Protein 4EL6 (pdb70)

Sequence (97 aa):
CCKYCCLQLYDDETYERGSSYIEVYKSVGSLSPPWTPGSVCVPFVERPYWYLFDNVNYTGRIITGLGHGTCIDDFTKSGFKGISSIKRCIQTKDGKVECIINQ

Radius of gyration: 12.4 Å; Cα contacts (8 Å, |Δi|>4): 269; chains: 1; bounding box: 28×33×19 Å

Foldseek 3Di:
DQFWKWFAQAFQRDHDIDTHDFWDFFDPPFDFGQKMATAADCWKKKWFAPAGPPDHDIDIYTHPDMDRGCVPPPHGGTTIMHIFDQDPVGDTPPVPD

Organism: Schistosoma mansoni (NCBI:txid6183)

Nearest PDB structures (foldseek):
  4el6-assembly1_A  TM=1.010E+00  e=9.896E-20  Schistosoma mansoni
  4aka-assembly1_A  TM=9.437E-01  e=3.651E-15  Schistosoma mansoni
  4jgf-assembly2_B  TM=7.709E-01  e=6.697E-04  Homo sapiens
  8q3l-assembly1_X  TM=7.675E-01  e=7.072E-04  Homo sapiens
  1m8u-assembly1_A  TM=7.395E-01  e=4.573E-04  Bos taurus

B-factor: mean 18.47, std 15.33, range [5.77, 111.3]

Structure (mmCIF, N/CA/C/O backbone):
data_4EL6
#
_entry.id   4EL6
#
_cell.length_a   54.388
_cell.length_b   54.388
_cell.length_c   56.712
_cell.angle_alpha   90.00
_cell.angle_beta   90.00
_cell.angle_gamma   120.00
#
_symmetry.space_group_name_H-M   'P 61'
#
loop_
_entity.id
_entity.type
_entity.pdbx_description
1 polymer 'IL-4-inducing protein'
2 water water
#
loop_
_atom_site.group_PDB
_atom_site.id
_atom_site.type_symbol
_atom_site.label_atom_id
_atom_site.label_alt_id
_atom_site.label_comp_id
_atom_site.label_asym_id
_atom_site.label_entity_id
_atom_site.label_seq_id
_atom_site.pdbx_PDB_ins_code
_atom_site.Cartn_x
_atom_site.Cartn_y
_atom_site.Cartn_z
_atom_site.occupancy
_atom_site.B_iso_or_equiv
_atom_site.auth_seq_id
_atom_site.auth_comp_id
_atom_site.auth_asym_id
_atom_site.auth_atom_id
_atom_site.pdbx_PDB_model_num
ATOM 1 N N . CYS A 1 5 ? 6.889 16.989 -9.250 1.00 32.60 23 CYS A N 1
ATOM 2 C CA A CYS A 1 5 ? 7.412 15.595 -9.127 0.54 28.45 23 CYS A CA 1
ATOM 3 C CA B CYS A 1 5 ? 7.572 15.723 -8.916 0.46 27.14 23 CYS A CA 1
ATOM 4 C C . CYS A 1 5 ? 6.854 15.052 -7.782 1.00 27.11 23 CYS A C 1
ATOM 5 O O . CYS A 1 5 ? 6.471 15.774 -6.830 1.00 30.83 23 CYS A O 1
ATOM 18 N N . LYS A 1 6 ? 6.659 13.747 -7.808 1.00 26.15 24 LYS A N 1
ATOM 19 C CA . LYS A 1 6 ? 6.012 13.107 -6.716 1.00 28.53 24 LYS A CA 1
ATOM 20 C C . LYS A 1 6 ? 7.039 12.693 -5.697 1.00 25.98 24 LYS A C 1
ATOM 21 O O . LYS A 1 6 ? 6.723 12.565 -4.533 1.00 30.57 24 LYS A O 1
ATOM 40 N N . TYR A 1 7 ? 8.269 12.456 -6.135 1.00 22.47 25 TYR A N 1
ATOM 41 C CA . TYR A 1 7 ? 9.240 11.873 -5.202 1.00 24.28 25 TYR A CA 1
ATOM 42 C C . TYR A 1 7 ? 10.511 12.716 -4.969 1.00 23.19 25 TYR A C 1
ATOM 43 O O . TYR A 1 7 ? 11.161 12.541 -3.869 1.00 26.60 25 TYR A O 1
ATOM 61 N N . CYS A 1 8 ? 10.686 13.685 -5.893 1.00 17.34 26 CYS A N 1
ATOM 62 C CA A CYS A 1 8 ? 11.882 14.502 -6.059 0.49 16.07 26 CYS A CA 1
ATOM 63 C CA B CYS A 1 8 ? 11.909 14.476 -6.049 0.51 15.75 26 CYS A CA 1
ATOM 64 C C . CYS A 1 8 ? 12.200 15.283 -4.821 1.00 15.26 26 CYS A C 1
ATOM 65 O O . CYS A 1 8 ? 11.352 15.446 -3.953 1.00 17.91 26 CYS A O 1
ATOM 79 N N . LEU A 1 9 ? 13.415 15.778 -4.775 1.00 13.62 27 LEU A N 1
ATOM 80 C CA . LEU A 1 9 ? 13.854 16.662 -3.752 1.00 11.66 27 LEU A CA 1
ATOM 81 C C . LEU A 1 9 ? 13.732 18.042 -4.394 1.00 11.37 27 LEU A C 1
ATOM 82 O O . LEU A 1 9 ? 14.196 18.259 -5.587 1.00 9.49 27 LEU A O 1
ATOM 98 N N . GLN A 1 10 ? 13.133 18.990 -3.649 1.00 10.83 28 GLN A N 1
ATOM 99 C CA . GLN A 1 10 ? 12.975 20.360 -4.108 1.00 10.72 28 GLN A CA 1
ATOM 100 C C . GLN A 1 10 ? 13.881 21.332 -3.394 1.00 10.22 28 GLN A C 1
ATOM 101 O O . GLN A 1 10 ? 13.891 21.324 -2.172 1.00 9.11 28 GLN A O 1
ATOM 115 N N . LEU A 1 11 ? 14.694 22.108 -4.142 1.00 9.58 29 LEU A N 1
ATOM 116 C CA . LEU A 1 11 ? 15.644 23.002 -3.588 1.00 10.77 29 LEU A CA 1
ATOM 117 C C . LEU A 1 11 ? 15.288 24.411 -4.069 1.00 11.85 29 LEU A C 1
ATOM 118 O O . LEU A 1 11 ? 15.272 24.686 -5.295 1.00 12.25 29 LEU A O 1
ATOM 134 N N . TYR A 1 12 ? 14.945 25.257 -3.131 1.00 10.56 30 TYR A N 1
ATOM 135 C CA . TYR A 1 12 ? 14.470 26.621 -3.445 1.00 10.59 30 TYR A CA 1
ATOM 136 C C . TYR A 1 12 ? 15.530 27.628 -3.201 1.00 11.35 30 TYR A C 1
ATOM 137 O O . TYR A 1 12 ? 16.267 27.512 -2.221 1.00 9.40 30 TYR A O 1
ATOM 155 N N . ASP A 1 13 ? 15.557 28.662 -4.039 1.00 12.19 31 ASP A N 1
ATOM 156 C CA A ASP A 1 13 ? 16.523 29.747 -3.923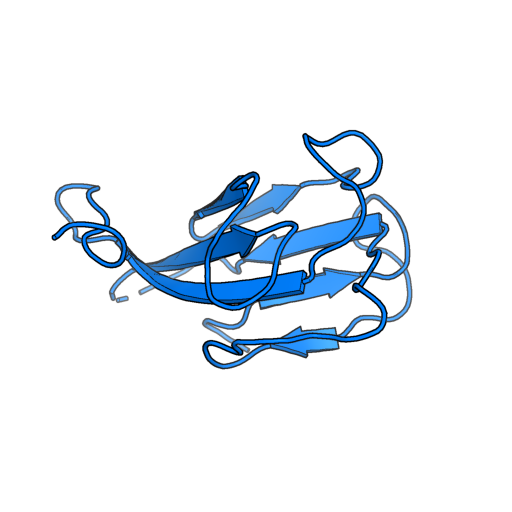 0.49 12.38 31 ASP A CA 1
ATOM 157 C CA B ASP A 1 13 ? 16.547 29.729 -3.909 0.51 12.97 31 ASP A CA 1
ATOM 158 C C . ASP A 1 13 ? 16.380 30.490 -2.583 1.00 13.01 31 ASP A C 1
ATOM 159 O O . ASP A 1 13 ? 17.351 30.881 -1.946 1.00 12.11 31 ASP A O 1
ATOM 175 N N . GLU A 1 14 ? 15.147 30.729 -2.183 1.00 12.37 32 GLU A N 1
ATOM 176 C CA . GLU A 1 14 ? 14.865 31.582 -1.049 1.00 12.81 32 GLU A CA 1
ATOM 177 C C . GLU A 1 14 ? 14.319 30.771 0.110 1.00 11.67 32 GLU A C 1
ATOM 178 O O . GLU A 1 14 ? 13.904 29.616 -0.046 1.00 10.20 32 GLU A O 1
ATOM 190 N N . THR A 1 15 ? 14.325 31.356 1.281 1.00 10.53 33 THR A N 1
ATOM 191 C CA . THR A 1 15 ? 13.739 30.694 2.420 1.00 10.33 33 THR A CA 1
ATOM 192 C C . THR A 1 15 ? 12.229 30.617 2.269 1.00 9.21 33 THR A C 1
ATOM 193 O O . THR A 1 15 ? 11.640 31.289 1.451 1.00 9.42 33 THR A O 1
ATOM 204 N N . TYR A 1 16 ? 11.627 29.738 3.057 1.00 8.44 34 TYR A N 1
ATOM 205 C CA . TYR A 1 16 ? 10.198 29.441 3.051 1.00 8.71 34 TYR A CA 1
ATOM 206 C C . TYR A 1 16 ? 9.622 29.134 1.661 1.00 8.50 34 TYR A C 1
ATOM 207 O O . TYR A 1 16 ? 8.556 29.614 1.256 1.00 8.07 34 TYR A O 1
ATOM 225 N N . GLU A 1 17 ? 10.391 28.360 0.895 1.00 7.89 35 GLU A N 1
ATOM 226 C CA . GLU A 1 17 ? 9.892 27.774 -0.360 1.00 9.09 35 GLU A CA 1
ATOM 227 C C . GLU A 1 17 ? 9.483 28.833 -1.399 1.00 9.33 35 GLU A C 1
ATOM 228 O O . GLU A 1 17 ? 8.518 28.632 -2.138 1.00 9.76 35 GLU 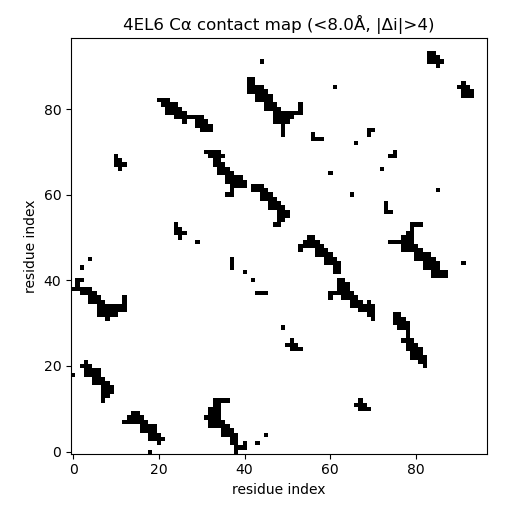A O 1
ATOM 240 N N . ARG A 1 18 ? 10.247 29.915 -1.450 1.00 11.01 36 ARG A N 1
ATOM 241 C CA . ARG A 1 18 ? 10.013 30.994 -2.422 1.00 12.59 36 ARG A CA 1
ATOM 242 C C . ARG A 1 18 ? 11.124 30.982 -3.466 1.00 13.81 36 ARG A C 1
ATOM 243 O O . ARG A 1 18 ? 12.228 30.494 -3.242 1.00 11.73 36 ARG A O 1
ATOM 264 N N . GLY A 1 19 ? 10.777 31.532 -4.635 1.00 15.05 37 GLY A N 1
ATOM 265 C CA . GLY A 1 19 ? 11.737 31.799 -5.643 1.00 15.59 37 GLY A CA 1
ATOM 266 C C . GLY A 1 19 ? 11.929 30.618 -6.518 1.00 14.83 37 GLY A C 1
ATOM 267 O O . GLY A 1 19 ? 11.112 29.690 -6.519 1.00 14.47 37 GLY A O 1
ATOM 271 N N . SER A 1 20 ? 12.977 30.708 -7.310 1.00 16.28 38 SER A N 1
ATOM 272 C CA A SER A 1 20 ? 13.276 29.676 -8.294 0.38 15.76 38 SER A CA 1
ATOM 273 C CA B SER A 1 20 ? 13.273 29.680 -8.296 0.62 16.35 38 SER A CA 1
ATOM 274 C C . SER A 1 20 ? 13.624 28.380 -7.578 1.00 15.94 38 SER A C 1
ATOM 275 O O . SER A 1 20 ? 14.025 28.393 -6.425 1.00 13.62 38 SER A O 1
ATOM 289 N N . TYR A 1 21 ? 13.438 27.281 -8.251 1.00 16.00 39 TYR A N 1
ATOM 290 C CA . TYR A 1 21 ? 13.807 26.022 -7.600 1.00 16.62 39 TYR A CA 1
ATOM 291 C C . TYR A 1 21 ? 14.308 25.032 -8.614 1.00 15.45 39 TYR A C 1
ATOM 292 O O . TYR A 1 21 ? 14.197 25.207 -9.847 1.00 15.11 39 TYR A O 1
ATOM 310 N N . ILE A 1 22 ? 14.954 24.005 -8.051 1.00 14.90 40 ILE A N 1
ATOM 311 C CA . ILE A 1 22 ? 15.519 22.924 -8.800 1.00 13.99 40 ILE A CA 1
ATOM 312 C C . ILE A 1 22 ? 14.927 21.656 -8.233 1.00 13.15 40 ILE A C 1
ATOM 313 O O . ILE A 1 22 ? 14.764 21.558 -7.034 1.00 12.74 40 ILE A O 1
ATOM 329 N N . GLU A 1 23 ? 14.631 20.685 -9.105 1.00 12.76 41 GLU A N 1
ATOM 330 C CA . GLU A 1 23 ? 14.180 19.359 -8.710 1.00 13.85 41 GLU A CA 1
ATOM 331 C C . GLU A 1 23 ? 15.315 18.346 -8.931 1.00 12.83 41 GLU A C 1
ATOM 332 O O . GLU A 1 23 ? 16.027 18.352 -9.969 1.00 12.59 41 GLU A O 1
ATOM 344 N N . VAL A 1 24 ? 15.523 17.504 -7.943 1.00 11.66 42 VAL A N 1
ATOM 345 C CA . VAL A 1 24 ? 16.561 16.482 -8.056 1.00 11.53 42 VAL A CA 1
ATOM 346 C C . VAL A 1 24 ? 15.846 15.118 -8.020 1.00 10.55 42 VAL A C 1
ATOM 347 O O . VAL A 1 24 ? 15.003 14.862 -7.130 1.00 11.67 42 VAL A O 1
ATOM 360 N N . TYR A 1 25 ? 16.188 14.207 -8.965 1.00 11.08 43 TYR A N 1
ATOM 361 C CA . TYR A 1 25 ? 15.440 12.970 -9.188 1.00 11.79 43 TYR A CA 1
ATOM 362 C C . TYR A 1 25 ? 16.143 11.707 -8.765 1.00 11.62 43 TYR A C 1
ATOM 363 O O . TYR A 1 25 ? 15.515 10.636 -8.623 1.00 10.67 43 TYR A O 1
ATOM 381 N N . LYS A 1 26 ? 17.445 11.805 -8.519 1.00 11.25 44 LYS A N 1
ATOM 382 C CA . LYS A 1 26 ? 18.222 10.674 -8.131 1.00 12.20 44 LYS A CA 1
ATOM 383 C C . LYS A 1 26 ? 19.486 11.150 -7.436 1.00 10.11 44 LYS A C 1
ATOM 384 O O . LYS A 1 26 ? 19.788 12.365 -7.361 1.00 8.68 44 LYS A O 1
ATOM 403 N N . SER A 1 27 ? 20.144 10.180 -6.864 1.00 9.18 45 SER A N 1
ATOM 404 C CA . SER A 1 27 ? 21.398 10.409 -6.123 1.00 7.83 45 SER A CA 1
ATOM 405 C C . SER A 1 27 ? 22.405 11.038 -7.040 1.00 7.80 45 SER A C 1
ATOM 406 O O . SER A 1 27 ? 22.496 10.739 -8.274 1.00 8.83 45 SER A O 1
ATOM 414 N N . VAL A 1 28 ? 23.196 11.913 -6.458 1.00 7.91 46 VAL A N 1
ATOM 415 C CA . VAL A 1 28 ? 24.285 12.546 -7.199 1.00 7.29 46 VAL A CA 1
ATOM 416 C C . VAL A 1 28 ? 25.472 12.659 -6.258 1.00 7.08 46 VAL A C 1
ATOM 417 O O . VAL A 1 28 ? 25.352 13.233 -5.169 1.00 6.41 46 VAL A O 1
ATOM 430 N N . GLY A 1 29 ? 26.624 12.179 -6.714 1.00 6.48 47 GLY A N 1
ATOM 431 C CA . GLY A 1 29 ? 27.759 12.119 -5.879 1.00 6.25 47 GLY A CA 1
ATOM 432 C C . GLY A 1 29 ? 28.695 13.333 -5.691 1.00 6.29 47 GLY A C 1
ATOM 433 O O . GLY A 1 29 ? 29.534 13.369 -4.747 1.00 6.21 47 GLY A O 1
ATOM 437 N N . SER A 1 30 ? 28.543 14.347 -6.526 1.00 6.23 48 SER A N 1
ATOM 438 C CA . SER A 1 30 ? 29.279 15.582 -6.361 1.00 6.50 48 SER A CA 1
ATOM 439 C C . SER A 1 30 ? 28.580 16.741 -7.056 1.00 6.39 48 SER A C 1
ATOM 440 O O . SER A 1 30 ? 28.146 16.603 -8.219 1.00 5.87 48 SER A O 1
ATOM 448 N N . LEU A 1 31 ? 28.487 17.856 -6.334 1.00 6.81 49 LEU A N 1
ATOM 449 C CA . LEU A 1 31 ? 27.935 19.099 -6.810 1.00 6.71 49 LEU A CA 1
ATOM 450 C C . LEU A 1 31 ? 28.992 20.130 -6.493 1.00 7.49 49 LEU A C 1
ATOM 451 O O . LEU A 1 31 ? 29.359 20.342 -5.322 1.00 6.81 49 LEU A O 1
ATOM 467 N N . SER A 1 32 ? 29.491 20.768 -7.522 1.00 7.53 50 SER A N 1
ATOM 468 C CA . SER A 1 32 ? 30.544 21.722 -7.387 1.00 9.17 50 SER A CA 1
ATOM 469 C C . SER A 1 32 ? 30.248 22.941 -8.298 1.00 9.22 50 SER A C 1
ATOM 470 O O . SER A 1 32 ? 29.970 22.781 -9.494 1.00 9.91 50 SER A O 1
ATOM 478 N N . PRO A 1 33 ? 30.323 24.139 -7.749 1.00 9.10 51 PRO A N 1
ATOM 479 C CA . PRO A 1 33 ? 30.494 24.363 -6.317 1.00 9.71 51 PRO A CA 1
ATOM 480 C C . PRO A 1 33 ? 29.271 23.844 -5.535 1.00 8.09 51 PRO A C 1
ATOM 481 O O . PRO A 1 33 ? 28.209 23.558 -6.071 1.00 7.53 51 PRO A O 1
ATOM 492 N N . PRO A 1 34 ? 29.418 23.813 -4.206 1.00 8.77 52 PRO A N 1
ATOM 493 C CA . PRO A 1 34 ? 28.251 23.273 -3.453 1.00 8.52 52 PRO A CA 1
ATOM 494 C C . PRO A 1 34 ? 26.945 24.095 -3.649 1.00 8.95 52 PRO A C 1
ATOM 495 O O . PRO A 1 34 ? 27.023 25.305 -3.795 1.00 10.52 52 PRO A O 1
ATOM 506 N N . TRP A 1 35 ? 25.798 23.431 -3.654 1.00 8.90 53 TRP A N 1
ATOM 507 C CA . TRP A 1 35 ? 24.483 24.102 -3.757 1.00 9.73 53 TRP A CA 1
ATOM 508 C C . TRP A 1 35 ? 24.081 24.712 -2.479 1.00 9.45 53 TRP A C 1
ATOM 509 O O . TRP A 1 35 ? 24.181 24.053 -1.460 1.00 9.64 53 TRP A O 1
ATOM 530 N N . THR A 1 36 ? 23.657 25.980 -2.496 1.00 9.38 54 THR A N 1
ATOM 531 C CA . THR A 1 36 ? 23.294 26.706 -1.265 1.00 9.36 54 THR A CA 1
ATOM 532 C C . THR A 1 36 ? 21.864 27.189 -1.315 1.00 9.22 54 THR A C 1
ATOM 533 O O . THR A 1 36 ? 21.593 28.402 -1.446 1.00 11.43 54 THR A O 1
ATOM 544 N N . PRO A 1 37 ? 20.886 26.283 -1.238 1.00 9.14 55 PRO A N 1
ATOM 545 C CA . PRO A 1 37 ? 19.488 26.686 -1.282 1.00 8.19 55 PRO A CA 1
ATOM 546 C C . PRO A 1 37 ? 19.063 27.390 0.030 1.00 8.69 55 PRO A C 1
ATOM 547 O O . PRO A 1 37 ? 19.654 27.211 1.131 1.00 9.46 55 PRO A O 1
ATOM 558 N N . GLY A 1 38 ? 18.033 28.197 -0.102 1.00 8.02 56 GLY A N 1
ATOM 559 C CA . GLY A 1 38 ? 17.368 28.822 1.040 1.00 7.68 56 GLY A CA 1
ATOM 560 C C . GLY A 1 38 ? 16.488 27.871 1.785 1.00 7.26 56 GLY A C 1
ATOM 561 O O . GLY A 1 38 ? 16.261 28.066 2.963 1.00 6.93 56 GLY A O 1
ATOM 565 N N . SER A 1 39 ? 15.832 26.955 1.086 1.00 7.85 57 SER A N 1
ATOM 566 C CA . SER A 1 39 ? 14.958 25.979 1.668 1.00 8.02 57 SER A CA 1
ATOM 567 C C . SER A 1 39 ? 14.896 24.709 0.814 1.00 8.17 57 SER A C 1
ATOM 568 O O . SER A 1 39 ? 15.188 24.749 -0.329 1.00 8.66 57 SER A O 1
ATOM 576 N N . VAL A 1 40 ? 14.487 23.598 1.418 1.00 8.17 58 VAL A N 1
ATOM 577 C CA . VAL A 1 40 ? 14.486 22.298 0.780 1.00 8.66 58 VAL A CA 1
ATOM 578 C C . VAL A 1 40 ? 13.269 21.551 1.280 1.00 8.83 58 VAL A C 1
ATOM 579 O O . VAL A 1 40 ? 12.974 21.573 2.464 1.00 8.87 58 VAL A O 1
ATOM 592 N N . CYS A 1 41 ? 12.582 20.853 0.371 1.00 9.51 59 CYS A N 1
ATOM 593 C CA . CYS A 1 41 ? 11.438 20.044 0.734 1.00 9.24 59 CYS A CA 1
ATOM 594 C C . CYS A 1 41 ? 11.473 18.703 -0.004 1.00 9.42 59 CYS A C 1
ATOM 595 O O . CYS A 1 41 ? 12.021 18.572 -1.084 1.00 9.23 59 CYS A O 1
ATOM 603 N N . VAL A 1 42 ? 10.712 17.769 0.541 1.00 9.08 60 VAL A N 1
ATOM 604 C CA . VAL A 1 42 ? 10.350 16.520 -0.097 1.00 10.14 60 VAL A CA 1
ATOM 605 C C . VAL A 1 42 ? 8.827 16.423 -0.074 1.00 11.24 60 VAL A C 1
ATOM 606 O O . VAL A 1 42 ? 8.219 16.594 0.977 1.00 11.72 60 VAL A O 1
ATOM 619 N N . PRO A 1 43 ? 8.235 16.197 -1.223 1.00 12.40 61 PRO A N 1
ATOM 620 C CA . PRO A 1 43 ? 6.756 16.127 -1.274 1.00 14.12 61 PRO A CA 1
ATOM 621 C C . PRO A 1 43 ? 6.171 15.011 -0.408 1.00 13.71 61 PRO A C 1
ATOM 622 O O . PRO A 1 43 ? 6.813 13.979 -0.129 1.00 14.91 61 PRO A O 1
ATOM 633 N N . PHE A 1 44 ? 4.909 15.220 0.003 1.00 14.46 62 PHE A N 1
ATOM 634 C CA . PHE A 1 44 ? 4.167 14.231 0.671 1.00 15.99 62 PHE A CA 1
ATOM 635 C C . PHE A 1 44 ? 3.826 13.120 -0.294 1.00 18.27 62 PHE A C 1
ATOM 636 O O . PHE A 1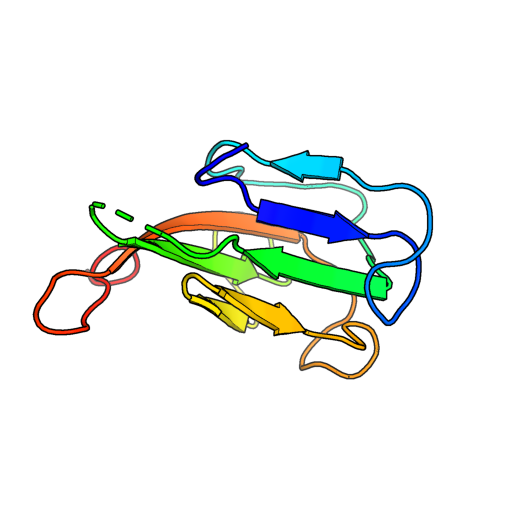 44 ? 3.674 13.369 -1.457 1.00 21.33 62 PHE A O 1
ATOM 653 N N . VAL A 1 45 ? 3.736 11.920 0.226 1.00 21.38 63 VAL A N 1
ATOM 654 C CA . VAL A 1 45 ? 3.310 10.751 -0.494 1.00 25.63 63 VAL A CA 1
ATOM 655 C C . VAL A 1 45 ? 2.006 10.259 0.171 1.00 29.23 63 VAL A C 1
ATOM 656 O O . VAL A 1 45 ? 0.917 10.684 -0.215 1.00 36.40 63 VAL A O 1
ATOM 669 N N . GLU A 1 51 ? 8.425 3.274 -1.907 1.00 50.36 69 GLU A N 1
ATOM 670 C CA . GLU A 1 51 ? 7.564 3.492 -0.724 1.00 46.94 69 GLU A CA 1
ATOM 671 C C . GLU A 1 51 ? 7.499 5.022 -0.471 1.00 36.14 69 GLU A C 1
ATOM 672 O O . GLU A 1 51 ? 7.083 5.861 -1.375 1.00 30.10 69 GLU A O 1
ATOM 684 N N . ARG A 1 52 ? 8.004 5.393 0.699 1.00 31.39 70 ARG A N 1
ATOM 685 C CA . ARG A 1 52 ? 8.161 6.767 1.037 1.00 26.03 70 ARG A CA 1
ATOM 686 C C . ARG A 1 52 ? 9.595 7.140 0.720 1.00 20.99 70 ARG A C 1
ATOM 687 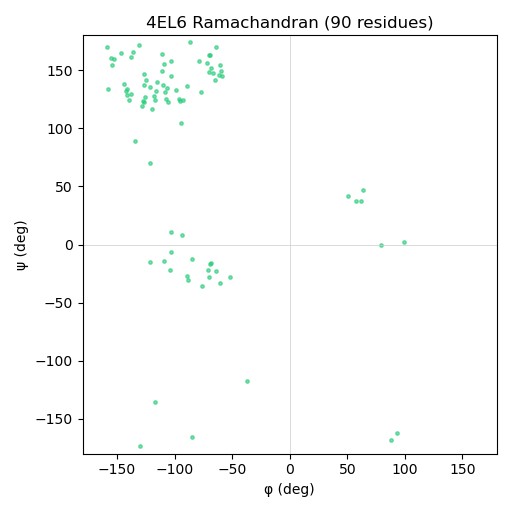O O . ARG A 1 52 ? 10.524 6.485 1.201 1.00 16.63 70 ARG A O 1
ATOM 708 N N . PRO A 1 53 ? 9.777 8.199 -0.099 1.00 17.26 71 PRO A N 1
ATOM 709 C CA . PRO A 1 53 ? 11.123 8.688 -0.348 1.00 17.06 71 PRO A CA 1
ATOM 710 C C . PRO A 1 53 ? 11.754 9.276 0.907 1.00 14.62 71 PRO A C 1
ATOM 711 O O . PRO A 1 53 ? 11.065 9.764 1.823 1.00 14.40 71 PRO A O 1
ATOM 722 N N . TYR A 1 54 ? 13.080 9.124 1.004 1.00 12.52 72 TYR A N 1
ATOM 723 C CA . TYR A 1 54 ? 13.830 9.750 2.100 1.00 10.90 72 TYR A CA 1
ATOM 724 C C . TYR A 1 54 ? 15.126 10.237 1.492 1.00 10.95 72 TYR A C 1
ATOM 725 O O . TYR A 1 54 ? 15.738 9.490 0.751 1.00 13.14 72 TYR A O 1
ATOM 743 N N . TRP A 1 55 ? 15.535 11.478 1.785 1.00 9.23 73 TRP A N 1
ATOM 744 C CA . TRP A 1 55 ? 16.698 12.054 1.128 1.00 8.24 73 TRP A CA 1
ATOM 745 C C . TRP A 1 55 ? 17.760 12.446 2.132 1.00 8.15 73 TRP A C 1
ATOM 746 O O . TRP A 1 55 ? 17.447 13.013 3.168 1.00 8.23 73 TRP A O 1
ATOM 767 N N . TYR A 1 56 ? 19.025 12.124 1.859 1.00 8.28 74 TYR A N 1
ATOM 768 C CA . TYR A 1 56 ? 20.156 12.616 2.633 1.00 8.05 74 TYR A CA 1
ATOM 769 C C . TYR A 1 56 ? 20.965 13.633 1.842 1.00 8.06 74 TYR A C 1
ATOM 770 O O . TYR A 1 56 ? 21.336 13.439 0.658 1.00 6.82 74 TYR A O 1
ATOM 788 N N . LEU A 1 57 ? 21.249 14.748 2.497 1.00 7.39 75 LEU A N 1
ATOM 789 C CA . LEU A 1 57 ? 22.123 15.802 1.965 1.00 7.81 75 LEU A CA 1
ATOM 790 C C . LEU A 1 57 ? 23.412 15.829 2.755 1.00 7.36 75 LEU A C 1
ATOM 791 O O . LEU A 1 57 ? 23.375 15.674 3.981 1.00 7.02 75 LEU A O 1
ATOM 807 N N . PHE A 1 58 ? 24.549 15.968 2.079 1.00 6.52 76 PHE A N 1
ATOM 808 C CA . PHE A 1 58 ? 25.837 15.880 2.650 1.00 6.26 76 PHE A CA 1
ATOM 809 C C . PHE A 1 58 ? 26.680 17.098 2.334 1.00 6.56 76 PHE A C 1
ATOM 810 O O . PHE A 1 58 ? 26.563 17.658 1.220 1.00 6.34 76 PHE A O 1
ATOM 827 N N . ASP A 1 59 ? 27.575 17.525 3.261 1.00 6.66 77 ASP A N 1
ATOM 828 C CA . ASP A 1 59 ? 28.408 18.695 2.969 1.00 7.15 77 ASP A CA 1
ATOM 829 C C . ASP A 1 59 ? 29.760 18.328 2.364 1.00 7.49 77 ASP A C 1
ATOM 830 O O . ASP A 1 59 ? 30.565 19.230 2.146 1.00 8.07 77 ASP A O 1
ATOM 839 N N . ASN A 1 60 ? 29.973 17.038 2.013 1.00 8.21 78 ASN A N 1
ATOM 840 C CA . ASN A 1 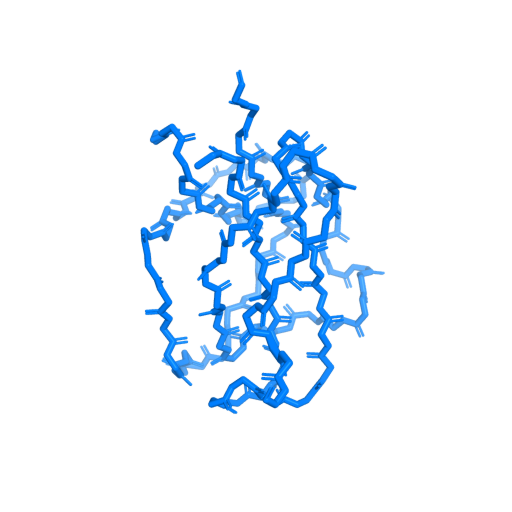60 ? 31.145 16.682 1.223 1.00 9.12 78 ASN A CA 1
ATOM 841 C C . ASN A 1 60 ? 30.722 15.742 0.172 1.00 8.48 78 ASN A C 1
ATOM 842 O O . ASN A 1 60 ? 29.559 15.352 0.101 1.00 7.54 78 ASN A O 1
ATOM 853 N N . VAL A 1 61 ? 31.582 15.553 -0.792 1.00 8.07 79 VAL A N 1
ATOM 854 C CA . VAL A 1 61 ? 31.261 14.653 -1.922 1.00 7.44 79 VAL A CA 1
ATOM 855 C C . VAL A 1 61 ? 31.229 13.168 -1.504 1.00 7.87 79 VAL A C 1
ATOM 856 O O . VAL A 1 61 ? 31.683 12.758 -0.409 1.00 6.51 79 VAL A O 1
ATOM 869 N N . ASN A 1 62 ? 30.609 12.363 -2.358 1.00 6.86 80 ASN A N 1
ATOM 870 C CA . ASN A 1 62 ? 30.588 10.939 -2.195 1.00 7.42 80 ASN A CA 1
ATOM 871 C C . ASN A 1 62 ? 29.984 10.489 -0.849 1.00 7.21 80 ASN A C 1
ATOM 872 O O . ASN A 1 62 ? 30.409 9.504 -0.270 1.00 7.50 80 ASN A O 1
ATOM 883 N N . TYR A 1 63 ? 28.959 11.224 -0.427 1.00 6.84 81 TYR A N 1
ATOM 884 C CA . TYR A 1 63 ? 28.081 10.808 0.682 1.00 7.17 81 TYR A CA 1
ATOM 885 C C . TYR A 1 63 ? 28.916 10.730 1.939 1.00 7.99 81 TYR A C 1
ATOM 886 O O . TYR A 1 63 ? 28.782 9.807 2.725 1.00 8.76 81 TYR A O 1
ATOM 904 N N . THR A 1 64 ? 29.702 11.775 2.141 1.00 8.89 82 THR A N 1
ATOM 905 C CA . THR A 1 64 ? 30.443 11.891 3.362 1.00 10.07 82 THR A CA 1
ATOM 906 C C . THR A 1 64 ? 30.230 13.279 3.939 1.00 8.86 82 THR A C 1
ATOM 907 O O . THR A 1 64 ? 29.691 14.173 3.314 1.00 8.96 82 THR A O 1
ATOM 918 N N . GLY A 1 65 ? 30.732 13.460 5.159 1.00 8.35 83 GLY A N 1
ATOM 919 C CA . GLY A 1 65 ? 30.604 14.772 5.814 1.00 7.67 83 GLY A CA 1
ATOM 920 C C . GLY A 1 65 ? 29.366 14.866 6.692 1.00 7.10 83 GLY A C 1
ATOM 921 O O . GLY A 1 65 ? 28.821 13.846 7.155 1.00 6.91 83 GLY A O 1
ATOM 925 N N . ARG A 1 66 ? 28.985 16.110 7.008 1.00 6.80 84 ARG A N 1
ATOM 926 C CA . ARG A 1 66 ? 27.760 16.382 7.725 1.00 6.93 84 ARG A CA 1
ATOM 927 C C . ARG A 1 66 ? 26.595 15.828 6.882 1.00 6.76 84 ARG A C 1
ATOM 928 O O . ARG A 1 66 ? 26.624 15.821 5.646 1.00 6.59 84 ARG A O 1
ATOM 949 N N . ILE A 1 67 ? 25.543 15.404 7.583 1.00 7.10 85 ILE A N 1
ATOM 950 C CA A ILE A 1 67 ? 24.406 14.760 6.979 0.43 7.26 85 ILE A CA 1
ATOM 951 C CA B ILE A 1 67 ? 24.374 14.738 7.011 0.57 7.36 85 ILE A CA 1
ATOM 952 C C . ILE A 1 67 ? 23.117 15.392 7.548 1.00 7.76 85 ILE A C 1
ATOM 953 O O . ILE A 1 67 ? 22.917 15.468 8.786 1.00 7.53 85 ILE A O 1
ATOM 983 N N . THR A 1 68 ? 22.220 15.796 6.607 1.00 7.49 86 THR A N 1
ATOM 984 C CA . THR A 1 68 ? 20.917 16.307 6.946 1.00 8.02 86 THR A CA 1
ATOM 985 C C . THR A 1 68 ? 19.949 15.472 6.137 1.00 8.49 86 THR A C 1
ATOM 986 O O . THR A 1 68 ? 19.991 15.463 4.882 1.00 8.39 86 THR A O 1
ATOM 997 N N . GLY A 1 69 ? 18.995 14.805 6.818 1.00 9.46 87 GLY A N 1
ATOM 998 C CA . GLY A 1 69 ? 18.056 13.942 6.190 1.00 9.84 87 GLY A CA 1
ATOM 999 C C . GLY A 1 69 ? 16.656 14.541 6.246 1.00 10.03 87 GLY A C 1
ATOM 1000 O O . GLY A 1 69 ? 16.357 15.316 7.144 1.00 10.33 87 GLY A O 1
ATOM 1004 N N . LEU A 1 70 ? 15.856 14.232 5.226 1.00 10.51 88 LEU A N 1
ATOM 1005 C CA . LEU A 1 70 ? 14.484 14.745 5.087 1.00 11.71 88 LEU A CA 1
ATOM 1006 C C . LEU A 1 70 ? 13.629 13.625 4.580 1.00 11.05 88 LEU A C 1
ATOM 1007 O O . LEU A 1 70 ? 13.919 12.980 3.541 1.00 10.17 88 LEU A O 1
ATOM 1023 N N . GLY A 1 71 ? 12.594 13.365 5.344 1.00 12.05 89 GLY A N 1
ATOM 1024 C CA . GLY A 1 71 ? 11.529 12.454 4.907 1.00 12.08 89 GLY A CA 1
ATOM 1025 C C . GLY A 1 71 ? 10.412 13.101 4.078 1.00 11.70 89 GLY A C 1
ATOM 1026 O O . GLY A 1 71 ? 10.347 14.313 3.867 1.00 10.55 89 GLY A O 1
ATOM 1030 N N . HIS A 1 72 ? 9.494 12.270 3.568 1.00 11.82 90 HIS A N 1
ATOM 1031 C CA . HIS A 1 72 ? 8.470 12.794 2.747 1.00 12.00 90 HIS A CA 1
ATOM 1032 C C . HIS A 1 72 ? 7.591 13.719 3.573 1.00 11.26 90 HIS A C 1
ATOM 1033 O O . HIS A 1 72 ? 7.275 13.471 4.776 1.00 10.61 90 HIS A O 1
ATOM 1048 N N . GLY A 1 73 ? 7.214 14.779 2.881 1.00 10.76 91 GLY A N 1
ATOM 1049 C CA . GLY A 1 73 ? 6.389 15.853 3.445 1.00 13.02 91 GLY A CA 1
ATOM 1050 C C . GLY A 1 73 ? 7.161 16.844 4.320 1.00 14.69 91 GLY A C 1
ATOM 1051 O O . GLY A 1 73 ? 6.558 17.792 4.793 1.00 21.75 91 GLY A O 1
ATOM 1055 N N . THR A 1 74 ? 8.463 16.682 4.520 1.00 13.39 92 THR A N 1
ATOM 1056 C CA . THR A 1 74 ? 9.259 17.592 5.344 1.00 14.45 92 THR A CA 1
ATOM 1057 C C . THR A 1 74 ? 9.808 18.754 4.454 1.00 13.74 92 THR A C 1
ATOM 1058 O O . THR A 1 74 ? 10.301 18.499 3.316 1.00 11.59 92 THR A O 1
ATOM 1069 N N . CYS A 1 75 ? 9.724 19.991 4.971 1.00 11.84 93 CYS A N 1
ATOM 1070 C CA . CYS A 1 75 ? 10.525 21.117 4.471 1.00 10.65 93 CYS A CA 1
ATOM 1071 C C . CYS A 1 75 ? 11.511 21.619 5.536 1.00 10.23 93 CYS A C 1
ATOM 1072 O O . CYS A 1 75 ? 11.197 21.584 6.788 1.00 11.94 93 CYS A O 1
ATOM 1080 N N . ILE A 1 76 ? 12.725 21.952 5.113 1.00 9.35 94 ILE A N 1
ATOM 1081 C CA . ILE A 1 76 ? 13.558 22.809 5.915 1.00 9.29 94 ILE A CA 1
ATOM 1082 C C . ILE A 1 76 ? 13.378 24.251 5.451 1.00 9.24 94 ILE A C 1
ATOM 1083 O O . ILE A 1 76 ? 13.799 24.625 4.375 1.00 8.63 94 ILE A O 1
ATOM 1099 N N . ASP A 1 77 ? 12.633 25.050 6.240 1.00 9.15 95 ASP A N 1
ATOM 1100 C CA . ASP A 1 77 ? 12.246 26.350 5.760 1.00 9.05 95 ASP A CA 1
ATOM 1101 C C . ASP A 1 77 ? 13.393 27.354 5.646 1.00 9.14 95 ASP A C 1
ATOM 1102 O O . ASP A 1 77 ? 13.304 28.321 4.889 1.00 9.20 95 ASP A O 1
ATOM 1111 N N . ASP A 1 78 ? 14.400 27.184 6.472 1.00 9.05 96 ASP A N 1
ATOM 1112 C CA . ASP A 1 78 ? 15.604 28.054 6.352 1.0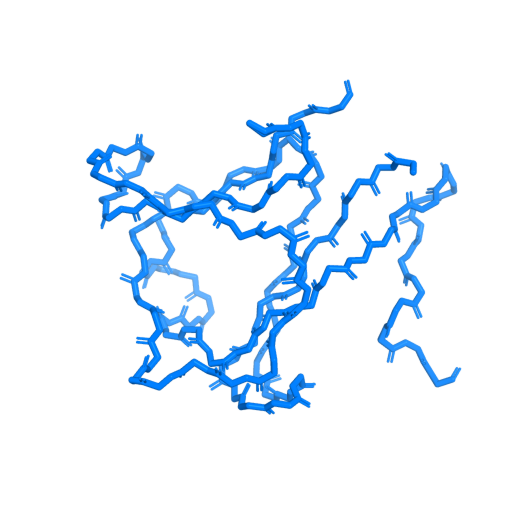0 9.68 96 ASP A CA 1
ATOM 1113 C C . ASP A 1 78 ? 16.862 27.201 6.425 1.00 10.34 96 ASP A C 1
ATOM 1114 O O . ASP A 1 78 ? 17.431 26.887 7.492 1.00 10.44 96 ASP A O 1
ATOM 1123 N N . PHE A 1 79 ? 17.259 26.766 5.232 1.00 10.03 97 PHE A N 1
ATOM 1124 C CA . PHE A 1 79 ? 18.345 25.808 5.127 1.00 9.00 97 PHE A CA 1
ATOM 1125 C C . PHE A 1 79 ? 19.697 26.466 5.490 1.00 9.57 97 PHE A C 1
ATOM 1126 O O . PHE A 1 79 ? 20.601 25.807 5.905 1.00 10.72 97 PHE A O 1
ATOM 1143 N N . THR A 1 80 ? 19.748 27.780 5.389 1.00 10.94 98 THR A N 1
ATOM 1144 C CA . THR A 1 80 ? 20.941 28.537 5.731 1.00 11.86 98 THR A CA 1
ATOM 1145 C C . THR A 1 80 ? 21.253 28.402 7.195 1.00 12.09 98 THR A C 1
ATOM 1146 O O . THR A 1 80 ? 22.392 28.640 7.579 1.00 15.54 98 THR A O 1
ATOM 1157 N N . LYS A 1 81 ? 20.253 28.070 8.010 1.00 13.25 99 LYS A N 1
ATOM 1158 C CA . LYS A 1 81 ? 20.368 27.891 9.438 1.00 13.71 99 LYS A CA 1
ATOM 1159 C C . LYS A 1 81 ? 20.400 26.465 9.929 1.00 13.01 99 LYS A C 1
ATOM 1160 O O . LYS A 1 81 ? 20.414 26.185 11.147 1.00 12.66 99 LYS A O 1
ATOM 1179 N N . SER A 1 82 ? 20.550 25.537 8.982 1.00 11.30 100 SER A N 1
ATOM 1180 C CA . SER A 1 82 ? 20.624 24.138 9.288 1.00 10.63 100 SER A CA 1
ATOM 1181 C C . SER A 1 82 ? 22.098 23.824 9.634 1.00 9.82 100 SER A C 1
ATOM 1182 O O . SER A 1 82 ? 22.907 24.751 9.821 1.00 9.93 100 SER A O 1
ATOM 1190 N N . GLY A 1 83 ? 22.443 22.562 9.664 1.00 9.80 101 GLY A N 1
ATOM 1191 C CA . GLY A 1 83 ? 23.778 22.107 10.053 1.00 10.24 101 GLY A CA 1
ATOM 1192 C C . GLY A 1 83 ? 24.890 22.613 9.189 1.00 9.72 101 GLY A C 1
ATOM 1193 O O . GLY A 1 83 ? 26.017 22.790 9.679 1.00 10.50 101 GLY A O 1
ATOM 1197 N N . PHE A 1 84 ? 24.583 22.782 7.890 1.00 9.18 102 PHE A N 1
ATOM 1198 C CA . PHE A 1 84 ? 25.518 23.356 6.893 1.00 8.44 102 PHE A CA 1
ATOM 1199 C C . PHE A 1 84 ? 24.731 23.988 5.758 1.00 8.74 102 PHE A C 1
ATOM 1200 O O . PHE A 1 84 ? 23.561 23.658 5.478 1.00 9.45 102 PHE A O 1
ATOM 1217 N N . LYS A 1 85 ? 25.376 24.949 5.115 1.00 8.54 103 LYS A N 1
ATOM 1218 C CA . LYS A 1 85 ? 24.776 25.742 4.040 1.00 8.55 103 LYS A CA 1
ATOM 1219 C C . LYS A 1 85 ? 24.919 25.160 2.649 1.00 7.39 103 LYS A C 1
ATOM 1220 O O . LYS A 1 85 ? 24.043 25.388 1.777 1.00 7.07 103 LYS A O 1
ATOM 1239 N N . GLY A 1 86 ? 26.010 24.432 2.420 1.00 7.17 104 GLY A N 1
ATOM 1240 C CA . GLY A 1 86 ? 26.351 24.033 1.075 1.00 7.05 104 GLY A CA 1
ATOM 1241 C C . GLY A 1 86 ? 26.337 22.556 0.911 1.00 7.24 104 GLY A C 1
ATOM 1242 O O . GLY A 1 86 ? 26.981 21.777 1.673 1.00 8.01 104 GLY A O 1
ATOM 1246 N N . ILE A 1 87 ? 25.538 22.099 -0.063 1.00 7.33 105 ILE A N 1
ATOM 1247 C CA . ILE A 1 87 ? 25.327 20.655 -0.306 1.00 7.10 105 ILE A CA 1
ATOM 1248 C C . ILE A 1 87 ? 26.298 20.207 -1.403 1.00 6.72 105 ILE A C 1
ATOM 1249 O O . ILE A 1 87 ? 26.311 20.793 -2.528 1.00 6.89 105 ILE A O 1
ATOM 1265 N N . SER A 1 88 ? 27.108 19.205 -1.077 1.00 6.71 106 SER A N 1
ATOM 1266 C CA . SER A 1 88 ? 28.104 18.637 -1.995 1.00 6.53 106 SER A CA 1
ATOM 1267 C C . SER A 1 88 ? 27.703 17.307 -2.591 1.00 6.19 106 SER A C 1
ATOM 1268 O O . SER A 1 88 ? 28.288 16.929 -3.596 1.00 6.26 106 SER A O 1
ATOM 1276 N N . SER A 1 89 ? 26.794 16.572 -1.958 1.00 5.94 107 SER A N 1
ATOM 1277 C CA . SER A 1 89 ? 26.241 15.327 -2.568 1.00 6.09 107 SER A CA 1
ATOM 1278 C C . SER A 1 89 ? 24.884 15.068 -1.970 1.00 5.93 107 SER A C 1
ATOM 1279 O O . SER A 1 89 ? 24.528 15.521 -0.849 1.00 5.77 107 SER A O 1
ATOM 1287 N N . ILE A 1 90 ? 24.107 14.267 -2.650 1.00 6.00 108 ILE A N 1
ATOM 1288 C CA . ILE A 1 90 ? 22.753 14.040 -2.256 1.00 6.26 108 ILE A CA 1
ATOM 1289 C C . ILE A 1 90 ? 22.463 12.575 -2.524 1.00 7.34 108 ILE A C 1
ATOM 1290 O O . ILE A 1 90 ? 22.708 12.110 -3.669 1.00 6.76 108 ILE A O 1
ATOM 1306 N N . LYS A 1 91 ? 21.874 11.874 -1.561 1.00 7.62 109 LYS A N 1
ATOM 1307 C CA 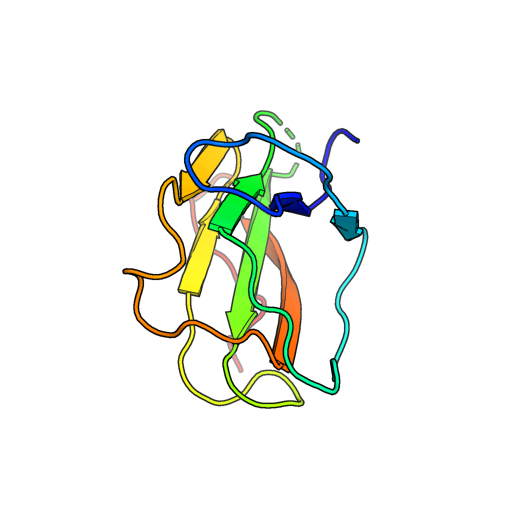. LYS A 1 91 ? 21.494 10.454 -1.753 1.00 8.85 109 LYS A CA 1
ATOM 1308 C C . LYS A 1 91 ? 19.988 10.272 -1.621 1.00 8.43 109 LYS A C 1
ATOM 1309 O O . LYS A 1 91 ? 19.400 10.784 -0.711 1.00 8.39 109 LYS A O 1
ATOM 1328 N N . ARG A 1 92 ? 19.405 9.643 -2.617 1.00 8.99 110 ARG A N 1
ATOM 1329 C CA . ARG A 1 92 ? 17.993 9.268 -2.605 1.00 10.05 110 ARG A CA 1
ATOM 1330 C C . ARG A 1 92 ? 17.817 7.858 -2.064 1.00 11.28 110 ARG A C 1
ATOM 1331 O O . ARG A 1 92 ? 18.489 6.906 -2.502 1.00 10.50 110 ARG A O 1
ATOM 1352 N N . CYS A 1 93 ? 16.985 7.771 -1.026 1.00 13.16 111 CYS A N 1
ATOM 1353 C CA . CYS A 1 93 ? 16.729 6.540 -0.361 1.00 14.89 111 CYS A CA 1
ATOM 1354 C C . CYS A 1 93 ? 15.247 6.251 -0.192 1.00 15.41 111 CYS A C 1
ATOM 1355 O O . CYS A 1 93 ? 14.366 6.974 -0.686 1.00 15.29 111 CYS A O 1
ATOM 1363 N N . ILE A 1 94 ? 14.990 5.165 0.549 1.00 18.47 112 ILE A N 1
ATOM 1364 C CA . ILE A 1 94 ? 13.625 4.709 0.788 1.00 21.32 112 ILE A CA 1
ATOM 1365 C C . ILE A 1 94 ? 13.440 4.580 2.259 1.00 20.18 112 ILE A C 1
ATOM 1366 O O . ILE A 1 94 ? 14.353 4.103 2.970 1.00 21.84 112 ILE A O 1
ATOM 1382 N N . GLN A 1 95 ? 12.299 5.034 2.767 1.00 21.19 113 GLN A N 1
ATOM 1383 C CA . GLN A 1 95 ? 11.962 4.803 4.167 1.00 22.85 113 GLN A CA 1
ATOM 1384 C C . GLN A 1 95 ? 10.879 3.717 4.174 1.00 24.74 113 GLN A C 1
ATOM 1385 O O . GLN A 1 95 ? 9.854 3.914 3.530 1.00 27.19 113 GLN A O 1
ATOM 1399 N N . THR A 1 96 ? 11.132 2.607 4.876 1.00 30.81 114 THR A N 1
ATOM 1400 C CA . THR A 1 96 ? 10.226 1.431 4.883 1.00 37.81 114 THR A CA 1
ATOM 1401 C C . THR A 1 96 ? 9.068 1.709 5.808 1.00 44.81 114 THR A C 1
ATOM 1402 O O . THR A 1 96 ? 9.188 2.556 6.729 1.00 39.38 114 THR A O 1
ATOM 1413 N N . LYS A 1 97 ? 7.956 0.995 5.597 1.00 56.89 115 LYS A N 1
ATOM 1414 C CA . LYS A 1 97 ? 6.747 1.192 6.420 1.00 66.12 115 LYS A CA 1
ATOM 1415 C C . LYS A 1 97 ? 7.035 1.113 7.942 1.00 62.07 115 LYS A C 1
ATOM 1416 O O . LYS A 1 97 ? 6.354 1.747 8.741 1.00 62.18 115 LYS A O 1
ATOM 1435 N N . ASP A 1 98 ? 8.071 0.360 8.310 1.00 65.36 116 ASP A N 1
ATOM 1436 C CA . ASP A 1 98 ? 8.605 0.311 9.682 1.00 68.62 116 ASP A CA 1
ATOM 1437 C C . ASP A 1 98 ? 9.282 1.614 10.135 1.00 60.75 116 ASP A C 1
ATOM 1438 O O . ASP A 1 98 ? 9.559 1.791 11.325 1.00 59.85 116 ASP A O 1
ATOM 1447 N N . GLY A 1 99 ? 9.600 2.501 9.191 1.00 52.98 117 GLY A N 1
ATOM 1448 C CA . GLY A 1 99 ? 10.182 3.807 9.522 1.00 49.50 117 GLY A CA 1
ATOM 1449 C C . GLY A 1 99 ? 11.694 3.925 9.389 1.00 45.07 117 GLY A C 1
ATOM 1450 O O . GLY A 1 99 ? 12.249 4.977 9.694 1.00 42.80 117 GLY A O 1
ATOM 1454 N N . LYS A 1 100 ? 12.358 2.858 8.947 1.00 40.63 118 LYS A N 1
ATOM 1455 C CA . LYS A 1 100 ? 13.802 2.886 8.784 1.00 41.14 118 LYS A CA 1
ATOM 1456 C C . LYS A 1 100 ? 14.282 3.036 7.295 1.00 33.56 118 LYS A C 1
ATOM 1457 O O . LYS A 1 100 ? 13.600 2.723 6.294 1.00 28.91 118 LYS A O 1
ATOM 1476 N N . VAL A 1 101 ? 15.498 3.515 7.214 1.00 29.27 119 VAL A N 1
ATOM 1477 C CA . VAL A 1 101 ? 16.107 3.949 5.983 1.00 26.08 119 VAL A CA 1
ATOM 1478 C C . VAL A 1 101 ? 17.369 3.187 6.017 1.00 25.29 119 VAL A C 1
ATOM 1479 O O . VAL A 1 101 ? 18.148 3.313 6.982 1.00 25.15 119 VAL A O 1
ATOM 1492 N N . GLU A 1 102 ? 17.608 2.405 4.980 1.00 28.12 120 GLU A N 1
ATOM 1493 C CA . GLU A 1 102 ? 18.736 1.479 4.980 1.00 30.91 120 GLU A CA 1
ATOM 1494 C C . GLU A 1 102 ? 19.952 1.930 4.143 1.00 26.38 120 GLU A C 1
ATOM 1495 O O . GLU A 1 102 ? 21.033 1.259 4.185 1.00 24.15 120 GLU A O 1
ATOM 1507 N N . CYS A 1 103 ? 19.815 3.035 3.402 1.00 21.41 121 CYS A N 1
ATOM 1508 C CA . CYS A 1 103 ? 20.784 3.347 2.357 1.00 18.90 121 CYS A CA 1
ATOM 1509 C C . CYS A 1 103 ? 22.177 3.743 2.834 1.00 21.48 121 CYS A C 1
ATOM 1510 O O . CYS A 1 103 ? 23.130 3.734 2.039 1.00 25.19 121 CYS A O 1
ATOM 1518 N N . ILE A 1 104 ? 22.359 4.105 4.102 1.00 20.94 122 ILE A N 1
ATOM 1519 C CA A ILE A 1 104 ? 23.719 4.484 4.510 0.61 23.63 122 ILE A CA 1
ATOM 1520 C CA B ILE A 1 104 ? 23.664 4.542 4.643 0.39 23.39 122 ILE A CA 1
ATOM 1521 C C . ILE A 1 104 ? 24.362 3.391 5.389 1.00 25.61 122 ILE A C 1
ATOM 1522 O O . ILE A 1 104 ? 25.579 3.500 5.734 1.00 27.14 122 ILE A O 1
ATOM 1552 N N . ASN A 1 105 ? 23.591 2.320 5.675 1.00 25.61 123 ASN A N 1
ATOM 1553 C CA . ASN A 1 105 ? 24.020 1.156 6.486 1.00 30.60 123 ASN A CA 1
ATOM 1554 C C . ASN A 1 105 ? 25.084 0.371 5.721 1.00 39.88 123 ASN A C 1
ATOM 1555 O O . ASN A 1 105 ? 25.082 0.365 4.475 1.00 35.89 123 ASN A O 1
ATOM 1566 N N . GLN A 1 106 ? 25.970 -0.306 6.458 1.00 45.92 124 GLN A N 1
ATOM 1567 C CA . GLN A 1 106 ? 26.931 -1.190 5.816 1.00 55.08 124 GLN A CA 1
ATOM 1568 C C . GLN A 1 106 ? 26.249 -2.485 5.331 1.00 54.73 124 GLN A C 1
ATOM 1569 O O . GLN A 1 106 ? 25.195 -2.871 5.849 1.00 47.79 124 GLN A O 1
#

Solvent-accessible surface area: 5678 Å² total; per-residue (Å²): 67,172,78,0,0,34,7,29,98,80,34,131,58,128,42,89,124,88,52,13,103,152,46,48,22,69,18,105,106,68,78,98,12,4,0,0,6,2,26,159,112,100,50,8,37,0,31,0,6,51,75,58,98,65,68,52,147,78,22,30,1,13,50,18,58,59,34,58,34,0,58,172,36,52,19,129,16,0,9,0,0,47,95,8,103,32,45,170,122,37,94,24,97,43,88,84,242

InterPro domains:
  IPR011024 Gamma-crystallin-like [SSF49695] (24-111)
  IPR041305 Interleukin-4 inducing immunoglobulin-binding domain [PF18258] (26-113)

CATH classification: 2.60.20.10

Secondary structure (DSSP, 8-state):
--S-EEEESSGGG-S-EEEE-S-BS--S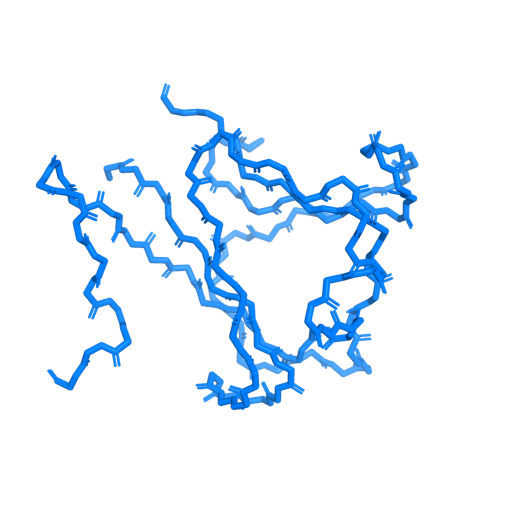SPB--SEEE-----EEEEEEESSSTT-SSEEEEETT-EES-GGGSS-S-B-EEEEEEE-TTS-B-TT--